Protein AF-A0A0C9U5J1-F1 (afdb_monomer_lite)

Sequence (66 aa):
THVRLGFSWSMTRQCYGPWWHRHRRAMHEKFHPGAVEVYMPIQRMHTKQLLLNLLRSPEVYREHLK

Radius of gyration: 18.73 Å; chains: 1; bounding box: 30×36×43 Å

InterPro domains:
  IPR036396 Cytochrome P450 superfamily [G3DSA:1.10.630.10] (2-64)
  IPR036396 Cytochrome P450 superfamily [SSF48264] (8-58)

Secondary structure (DSSP, 8-state):
-----SGGG-GGGPPSSHHHHHHHHHHHTTSSGGGHHHHHHHHHHHHHHHHHHHHH-GGGHHHHT-

Foldseek 3Di:
DDDDPPCPVPLVPDDDDPVNVVVVVVCCVCPPPVCCVVCVVVVVVLVVQLVVVCVVCVPPSVVSVD

Structure (mmCIF, N/CA/C/O backbone):
data_AF-A0A0C9U5J1-F1
#
_entry.id   AF-A0A0C9U5J1-F1
#
loop_
_atom_site.group_PDB
_atom_site.id
_atom_site.type_symbol
_atom_site.label_atom_id
_atom_site.label_alt_id
_atom_site.label_comp_id
_atom_site.label_asym_id
_atom_site.label_entity_id
_atom_site.label_seq_id
_atom_site.pdbx_PDB_ins_code
_atom_site.Cartn_x
_atom_site.Cartn_y
_atom_site.Cartn_z
_atom_site.occupancy
_atom_site.B_iso_or_equiv
_atom_site.auth_seq_id
_atom_site.auth_comp_id
_atom_site.auth_asym_id
_atom_site.auth_atom_id
_atom_site.pdbx_PDB_model_num
ATOM 1 N N . THR A 1 1 ? 12.491 22.391 -21.700 1.00 44.12 1 THR A N 1
ATOM 2 C CA . THR A 1 1 ? 12.907 21.559 -20.545 1.00 44.12 1 THR A CA 1
ATOM 3 C C . THR A 1 1 ? 12.051 21.951 -19.355 1.00 44.12 1 THR A C 1
ATOM 5 O O . THR A 1 1 ? 12.269 23.009 -18.786 1.00 44.12 1 THR A O 1
ATOM 8 N N . HIS A 1 2 ? 10.993 21.194 -19.044 1.00 57.34 2 HIS A N 1
ATOM 9 C CA . HIS A 1 2 ? 10.070 21.562 -17.961 1.00 57.34 2 HIS A CA 1
ATOM 10 C C . HIS A 1 2 ? 10.713 21.290 -16.598 1.00 57.34 2 HIS A C 1
ATOM 12 O O . HIS A 1 2 ? 10.933 20.137 -16.224 1.00 57.34 2 HIS A O 1
ATOM 18 N N . VAL A 1 3 ? 11.012 22.362 -15.865 1.00 57.81 3 VAL A N 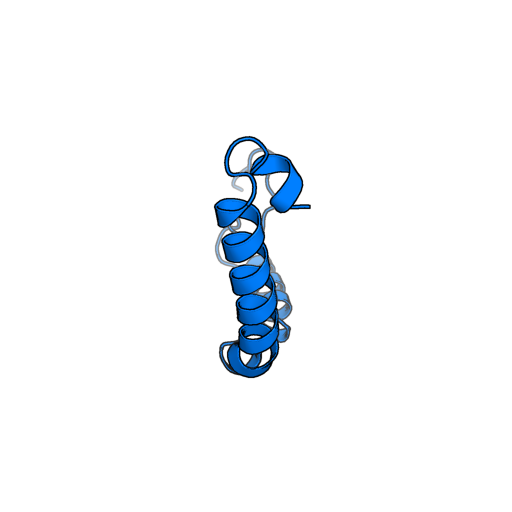1
ATOM 19 C CA . VAL A 1 3 ? 11.401 22.318 -14.454 1.00 57.81 3 VAL A CA 1
ATOM 20 C C . VAL A 1 3 ? 10.215 21.757 -13.666 1.00 57.81 3 VAL A C 1
ATOM 22 O O . VAL A 1 3 ? 9.211 22.431 -13.455 1.00 57.81 3 VAL A O 1
ATOM 25 N N . ARG A 1 4 ? 10.297 20.484 -13.270 1.00 61.56 4 ARG A N 1
ATOM 26 C CA . ARG A 1 4 ? 9.371 19.898 -12.293 1.00 61.56 4 ARG A CA 1
ATOM 27 C C . ARG A 1 4 ? 9.775 20.434 -10.923 1.00 61.56 4 ARG A C 1
ATOM 29 O O . ARG A 1 4 ? 10.923 20.250 -10.540 1.00 61.56 4 ARG A O 1
ATOM 36 N N . LEU A 1 5 ? 8.845 21.079 -10.219 1.00 66.19 5 LEU A N 1
ATOM 37 C CA . LEU A 1 5 ? 8.977 21.708 -8.891 1.00 66.19 5 LEU A CA 1
ATOM 38 C C . LEU A 1 5 ? 9.479 20.740 -7.787 1.00 66.19 5 LEU A C 1
ATOM 40 O O . LEU A 1 5 ? 8.728 20.383 -6.891 1.00 66.19 5 LEU A O 1
ATOM 44 N N . GLY A 1 6 ? 10.706 20.215 -7.870 1.00 68.31 6 GLY A N 1
ATOM 45 C CA . GLY A 1 6 ? 11.288 19.289 -6.881 1.00 68.31 6 GLY A CA 1
ATOM 46 C C . GLY A 1 6 ? 10.608 17.914 -6.772 1.00 68.31 6 GLY A C 1
ATOM 47 O O . GLY A 1 6 ? 11.011 17.078 -5.971 1.00 68.31 6 GLY A O 1
ATOM 48 N N . PHE A 1 7 ? 9.590 17.637 -7.588 1.00 71.56 7 PHE A N 1
ATOM 49 C CA . PHE A 1 7 ? 8.771 16.425 -7.502 1.00 71.56 7 PHE A CA 1
ATOM 50 C C . PHE A 1 7 ? 9.245 15.275 -8.384 1.00 71.56 7 PHE A C 1
ATOM 52 O O . PHE A 1 7 ? 8.465 14.382 -8.711 1.00 71.56 7 PHE A O 1
ATOM 59 N N . SER A 1 8 ? 10.522 15.280 -8.767 1.00 69.69 8 SER A N 1
ATOM 60 C CA . SER A 1 8 ? 11.115 14.174 -9.516 1.00 69.69 8 SER A CA 1
ATOM 61 C C . SER A 1 8 ? 10.935 12.850 -8.780 1.00 69.69 8 SER A C 1
ATOM 63 O O . SER A 1 8 ? 10.583 11.886 -9.425 1.00 69.69 8 SER A O 1
ATOM 65 N N . TRP A 1 9 ? 11.049 12.803 -7.452 1.00 76.25 9 TRP A N 1
ATOM 66 C CA . TRP A 1 9 ? 10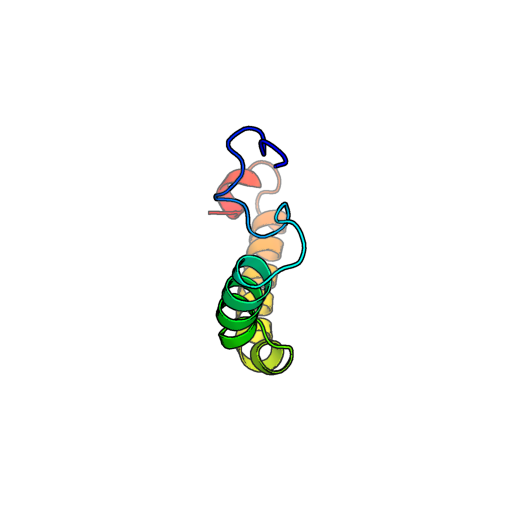.877 11.575 -6.658 1.00 76.25 9 TRP A CA 1
ATOM 67 C C . TRP A 1 9 ? 9.496 10.903 -6.789 1.00 76.25 9 TRP A C 1
ATOM 69 O O . TRP A 1 9 ? 9.341 9.725 -6.473 1.00 76.25 9 TRP A O 1
ATOM 79 N N . SER A 1 10 ? 8.468 11.642 -7.213 1.00 83.38 10 SER A N 1
ATOM 80 C CA . SER A 1 10 ? 7.089 11.163 -7.231 1.00 83.38 10 SER A CA 1
ATOM 81 C C . SER A 1 10 ? 6.772 10.504 -8.563 1.00 83.38 10 SER A C 1
ATOM 83 O O . SER A 1 10 ? 6.518 11.201 -9.545 1.00 83.38 10 SER A O 1
ATOM 85 N N . MET A 1 11 ? 6.698 9.166 -8.564 1.00 81.12 11 MET A N 1
ATOM 86 C CA . MET A 1 11 ? 6.351 8.388 -9.755 1.00 81.12 11 MET A CA 1
ATOM 87 C C . MET A 1 11 ? 5.134 8.963 -10.475 1.00 81.12 11 MET A C 1
ATOM 89 O O . MET A 1 11 ? 5.228 9.317 -11.645 1.00 81.12 11 MET A O 1
ATOM 93 N N . THR A 1 12 ? 4.016 9.113 -9.766 1.00 83.19 12 THR A N 1
ATOM 94 C CA . THR A 1 12 ? 2.714 9.528 -10.314 1.00 83.19 12 THR A CA 1
ATOM 95 C C . THR A 1 12 ? 2.710 10.895 -10.994 1.00 83.19 12 THR A C 1
ATOM 97 O O . THR A 1 12 ? 1.839 11.151 -11.817 1.00 83.19 12 THR A O 1
ATOM 100 N N . ARG A 1 13 ? 3.673 11.770 -10.687 1.00 82.69 13 ARG A N 1
ATOM 101 C CA . ARG A 1 13 ? 3.769 13.127 -11.255 1.00 82.69 13 ARG A CA 1
ATOM 102 C C . ARG A 1 13 ? 4.849 13.254 -12.323 1.00 82.69 13 ARG A C 1
ATOM 104 O O . ARG A 1 13 ? 5.223 14.358 -12.723 1.00 82.69 13 ARG A O 1
ATOM 111 N N . GLN A 1 14 ? 5.367 12.127 -12.794 1.00 81.44 14 GLN A N 1
ATOM 112 C CA . GLN A 1 14 ? 6.313 12.090 -13.895 1.00 81.44 14 GLN A CA 1
ATOM 113 C C . GLN A 1 14 ? 5.598 12.261 -15.228 1.00 81.44 14 GLN A C 1
ATOM 115 O O . GLN A 1 14 ? 4.567 11.648 -15.489 1.00 81.44 14 GLN A O 1
ATOM 120 N N . CYS A 1 15 ? 6.212 13.037 -16.117 1.00 84.00 15 CYS A N 1
ATOM 121 C CA . CYS A 1 15 ? 5.812 13.035 -17.517 1.00 84.00 15 CYS A CA 1
ATOM 122 C C . CYS A 1 15 ? 6.083 11.654 -18.121 1.00 84.00 15 CYS A C 1
ATOM 124 O O . CYS A 1 15 ? 7.050 10.978 -17.747 1.00 84.00 15 CYS A O 1
ATOM 126 N N . TYR A 1 16 ? 5.262 11.281 -19.095 1.00 85.62 16 TYR A N 1
ATOM 127 C CA . TYR A 1 16 ? 5.475 10.071 -19.871 1.00 85.62 16 TYR A CA 1
ATOM 128 C C . TYR A 1 16 ? 6.854 10.100 -20.548 1.00 85.62 16 TYR A C 1
ATOM 130 O O . TYR A 1 16 ? 7.293 11.139 -21.041 1.00 85.62 16 TYR A O 1
ATOM 138 N N . GLY A 1 17 ? 7.566 8.975 -20.526 1.00 88.06 17 GLY A N 1
ATOM 139 C CA . GLY A 1 17 ? 8.926 8.870 -21.049 1.00 88.06 17 GLY A CA 1
ATOM 140 C C . GLY A 1 17 ? 9.713 7.718 -20.420 1.00 88.06 17 GLY A C 1
ATOM 141 O O . GLY A 1 17 ? 9.192 7.012 -19.551 1.00 88.06 17 GLY A O 1
ATOM 142 N N . PRO A 1 18 ? 10.985 7.519 -20.812 1.00 90.06 18 PRO A N 1
ATOM 143 C CA . PRO A 1 18 ? 11.785 6.359 -20.401 1.00 90.06 18 PRO A CA 1
ATOM 144 C C . PRO A 1 18 ? 11.848 6.159 -18.882 1.00 90.06 18 PRO A C 1
ATOM 146 O O . PRO A 1 18 ? 11.760 5.039 -18.379 1.00 90.06 18 PRO A O 1
ATOM 149 N N . TRP A 1 19 ? 11.933 7.262 -18.138 1.00 86.12 19 TRP A N 1
ATOM 150 C CA . TRP A 1 19 ? 11.980 7.235 -16.681 1.00 86.12 19 TRP A CA 1
ATOM 151 C C . TRP A 1 19 ? 10.644 6.808 -16.048 1.00 86.12 19 TRP A C 1
ATOM 153 O O . TRP A 1 19 ? 10.636 6.024 -15.100 1.00 86.12 19 TRP A O 1
ATOM 163 N N . TRP A 1 20 ? 9.508 7.233 -16.613 1.00 88.50 20 TRP A N 1
ATOM 164 C CA . TRP A 1 20 ? 8.179 6.754 -16.218 1.00 88.50 20 TRP A CA 1
ATOM 165 C C . TRP A 1 20 ? 7.992 5.269 -16.521 1.00 88.50 20 TRP A C 1
ATOM 167 O O . TRP A 1 20 ? 7.552 4.524 -15.647 1.00 88.50 20 TRP A O 1
ATOM 177 N N . HIS A 1 21 ? 8.403 4.805 -17.703 1.00 91.81 21 HIS A N 1
ATOM 178 C CA . HIS A 1 21 ? 8.316 3.387 -18.057 1.00 91.81 21 HIS A CA 1
ATOM 179 C C . HIS A 1 21 ? 9.100 2.492 -17.096 1.00 91.81 21 HIS A C 1
ATOM 181 O O . HIS A 1 21 ? 8.594 1.442 -16.697 1.00 91.81 21 HIS A O 1
ATOM 187 N N . ARG A 1 22 ? 10.304 2.920 -16.693 1.0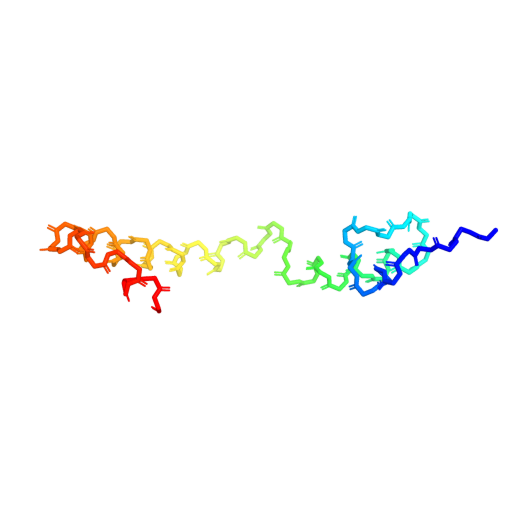0 91.50 22 ARG A N 1
ATOM 188 C CA . ARG A 1 22 ? 11.127 2.204 -15.711 1.00 91.50 22 ARG A CA 1
ATOM 189 C C . ARG A 1 22 ? 10.408 2.070 -14.365 1.00 91.50 22 ARG A C 1
ATOM 191 O O . ARG A 1 22 ? 10.279 0.956 -13.868 1.00 91.50 22 ARG A O 1
ATOM 198 N N . HIS A 1 23 ? 9.896 3.170 -13.812 1.00 90.50 23 HIS A N 1
ATOM 199 C CA . HIS A 1 23 ? 9.170 3.140 -12.536 1.00 90.50 23 HIS A CA 1
ATOM 200 C C . HIS A 1 23 ? 7.884 2.318 -12.620 1.00 90.50 23 HIS A C 1
ATOM 202 O O . HIS A 1 23 ? 7.595 1.530 -11.723 1.00 90.50 23 HIS A O 1
ATOM 208 N N . ARG A 1 24 ? 7.143 2.433 -13.730 1.00 91.19 24 ARG A N 1
ATOM 209 C CA . ARG A 1 24 ? 5.935 1.635 -13.959 1.00 91.19 24 ARG A CA 1
ATOM 210 C C . ARG A 1 24 ? 6.235 0.144 -13.976 1.00 91.19 24 ARG A C 1
ATOM 212 O O . ARG A 1 24 ? 5.474 -0.613 -13.387 1.00 91.19 24 ARG A O 1
ATOM 219 N N . ARG A 1 25 ? 7.322 -0.276 -14.631 1.00 94.31 25 ARG A N 1
ATOM 220 C CA . ARG A 1 25 ? 7.744 -1.683 -14.649 1.00 94.31 25 ARG A CA 1
ATOM 221 C C . ARG A 1 25 ? 8.048 -2.179 -13.236 1.00 94.31 25 ARG A C 1
ATOM 223 O O . ARG A 1 25 ? 7.447 -3.161 -12.826 1.00 94.31 25 ARG A O 1
ATOM 230 N N . ALA A 1 26 ? 8.873 -1.449 -12.487 1.00 93.00 26 ALA A N 1
ATOM 231 C CA . ALA A 1 26 ? 9.239 -1.819 -11.120 1.00 93.00 26 ALA A CA 1
ATOM 232 C C . ALA A 1 26 ? 8.019 -1.906 -10.182 1.00 93.00 26 ALA A C 1
ATOM 234 O O . ALA A 1 26 ? 7.892 -2.853 -9.414 1.00 93.00 26 ALA A O 1
ATOM 235 N N . MET A 1 27 ? 7.072 -0.963 -10.274 1.00 92.62 27 MET A N 1
ATOM 236 C CA . MET A 1 27 ? 5.815 -1.057 -9.520 1.00 92.62 27 MET A CA 1
ATOM 237 C C . MET A 1 27 ? 4.986 -2.268 -9.947 1.00 92.62 27 MET A C 1
ATOM 239 O O . MET A 1 27 ? 4.459 -2.994 -9.109 1.00 92.62 27 MET A O 1
ATOM 243 N N . HIS A 1 28 ? 4.866 -2.502 -11.253 1.00 94.25 28 HIS A N 1
ATOM 244 C CA . HIS A 1 28 ? 4.060 -3.596 -11.774 1.00 94.25 28 HIS A CA 1
ATOM 245 C C . HIS A 1 28 ? 4.610 -4.975 -11.383 1.00 94.25 28 HIS A C 1
ATOM 247 O O . HIS A 1 28 ? 3.820 -5.885 -11.176 1.00 94.25 28 HIS A O 1
ATOM 253 N N . GLU A 1 29 ? 5.923 -5.129 -11.192 1.00 94.88 29 GLU A N 1
ATOM 254 C CA . GLU A 1 29 ? 6.533 -6.376 -10.697 1.00 94.88 29 GLU A CA 1
ATOM 255 C C . GLU A 1 29 ? 5.992 -6.825 -9.330 1.00 94.88 29 GLU A C 1
ATOM 257 O O . GLU A 1 29 ? 6.020 -8.015 -9.029 1.00 94.88 29 GLU A O 1
ATOM 262 N N . LYS A 1 30 ? 5.498 -5.901 -8.497 1.00 92.56 30 LYS A N 1
ATOM 263 C CA . LYS A 1 30 ? 4.947 -6.210 -7.163 1.00 92.56 30 LYS A CA 1
ATOM 264 C C . LYS A 1 30 ? 3.442 -5.993 -7.061 1.00 92.56 30 LYS A C 1
ATOM 266 O O . LYS A 1 30 ? 2.771 -6.695 -6.314 1.00 92.56 30 LYS A O 1
ATOM 271 N N . PHE A 1 31 ? 2.911 -5.047 -7.828 1.00 92.50 31 PHE A N 1
ATOM 272 C CA . PHE A 1 31 ? 1.512 -4.626 -7.790 1.00 92.50 31 PHE A CA 1
ATOM 273 C C . PHE A 1 31 ? 0.796 -4.927 -9.117 1.00 92.50 31 PHE A C 1
ATOM 275 O O . PHE A 1 31 ? 0.049 -4.101 -9.645 1.00 92.50 31 PHE A O 1
ATOM 282 N N . HIS A 1 32 ? 1.051 -6.098 -9.702 1.00 93.75 32 HIS A N 1
ATOM 283 C CA . HIS A 1 32 ? 0.269 -6.603 -10.832 1.00 93.75 32 HIS A CA 1
ATOM 284 C C . HIS A 1 32 ? -1.062 -7.207 -10.346 1.00 93.75 32 HIS A C 1
ATOM 286 O O . HIS A 1 32 ? -1.152 -7.641 -9.198 1.00 93.75 32 HIS A O 1
ATOM 292 N N . PRO A 1 33 ? -2.096 -7.304 -11.205 1.00 94.19 33 PRO A N 1
ATOM 293 C CA . PRO A 1 33 ? -3.395 -7.864 -10.818 1.00 94.19 33 PRO A CA 1
ATOM 294 C C . PRO A 1 33 ? -3.323 -9.266 -10.197 1.00 94.19 33 PRO A C 1
ATOM 296 O O . PRO A 1 33 ? -4.048 -9.551 -9.255 1.00 94.19 33 PRO A O 1
ATOM 299 N N . GLY A 1 34 ? -2.405 -10.123 -10.656 1.00 94.88 34 GLY A N 1
ATOM 300 C CA . GLY A 1 34 ? -2.201 -11.454 -10.062 1.00 94.88 34 GLY A CA 1
ATOM 301 C C . GLY A 1 34 ? -1.725 -11.439 -8.600 1.00 94.88 34 GLY A C 1
ATOM 302 O O . GLY A 1 34 ? -1.966 -12.392 -7.872 1.00 94.88 34 GLY A O 1
ATOM 303 N N . ALA A 1 35 ? -1.109 -10.352 -8.124 1.00 95.38 35 ALA A N 1
ATOM 304 C CA . ALA A 1 35 ? -0.700 -10.233 -6.723 1.00 95.38 35 ALA A CA 1
ATOM 305 C C . ALA A 1 35 ? -1.901 -10.079 -5.767 1.00 95.38 35 ALA A C 1
ATOM 307 O O . ALA A 1 35 ? -1.762 -10.265 -4.557 1.00 95.38 35 ALA A O 1
ATOM 308 N N . VAL A 1 36 ? -3.092 -9.766 -6.295 1.00 95.50 36 VAL A N 1
ATOM 309 C CA . VAL A 1 36 ? -4.326 -9.618 -5.510 1.00 95.50 36 VAL A CA 1
ATOM 310 C C . VAL A 1 36 ? -4.651 -10.897 -4.744 1.00 95.50 36 VAL A C 1
ATOM 312 O O . VAL A 1 36 ? -5.049 -10.809 -3.587 1.00 95.50 36 VAL A O 1
ATOM 315 N N . GLU A 1 37 ? -4.433 -12.073 -5.334 1.00 95.81 37 GLU A N 1
ATOM 316 C CA . GLU A 1 37 ? -4.707 -13.359 -4.678 1.00 95.81 37 GLU A CA 1
ATOM 317 C C . GLU A 1 37 ? -3.859 -13.563 -3.416 1.00 95.81 37 GLU A C 1
ATOM 319 O O . GLU A 1 37 ? -4.337 -14.122 -2.431 1.00 95.81 37 GLU A O 1
ATOM 324 N N . VAL A 1 38 ? -2.632 -13.036 -3.410 1.00 95.75 38 VAL A N 1
ATOM 325 C CA . VAL A 1 38 ? -1.713 -13.108 -2.267 1.00 95.75 38 VAL A CA 1
ATOM 326 C C . VAL A 1 38 ? -2.081 -12.083 -1.192 1.00 95.75 38 VAL A C 1
ATOM 328 O O . VAL A 1 38 ? -2.073 -12.395 -0.002 1.00 95.75 38 VAL A O 1
ATOM 331 N N . TYR A 1 39 ? -2.427 -10.854 -1.587 1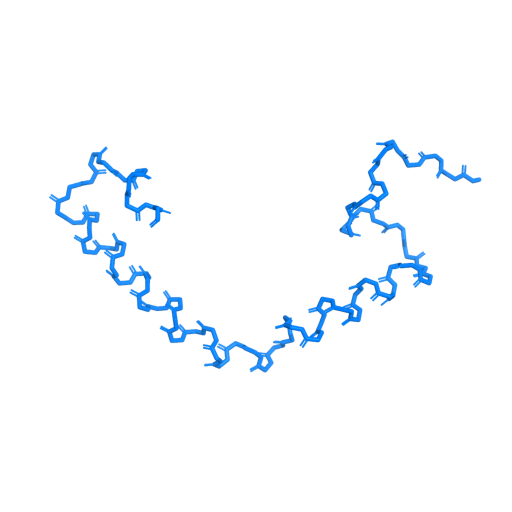.00 96.06 39 TYR A N 1
ATOM 332 C CA . TYR A 1 39 ? -2.684 -9.769 -0.634 1.00 96.06 39 TYR A CA 1
ATOM 333 C C . TYR A 1 39 ? -4.108 -9.759 -0.064 1.00 96.06 39 TYR A C 1
ATOM 335 O O . TYR A 1 39 ? -4.297 -9.337 1.077 1.00 96.06 39 TYR A O 1
ATOM 343 N N . MET A 1 40 ? -5.113 -10.234 -0.805 1.00 96.56 40 MET A N 1
ATOM 344 C CA . MET A 1 40 ? -6.518 -10.219 -0.372 1.00 96.56 40 MET A CA 1
ATOM 345 C C . MET A 1 40 ? -6.762 -10.947 0.957 1.00 96.56 40 MET A C 1
ATOM 347 O O . MET A 1 40 ? -7.449 -10.381 1.812 1.00 96.56 40 MET A O 1
ATOM 351 N N . PRO A 1 41 ? -6.227 -12.161 1.197 1.00 97.44 41 PRO A N 1
ATOM 352 C CA . PRO A 1 41 ? -6.391 -12.835 2.484 1.00 97.44 41 PRO A CA 1
ATOM 353 C C . PRO A 1 41 ? -5.813 -12.026 3.653 1.00 97.44 41 PRO A C 1
ATOM 355 O O . PRO A 1 41 ? -6.464 -11.900 4.691 1.00 97.44 41 PRO A O 1
ATOM 358 N N . ILE A 1 42 ? -4.638 -11.419 3.457 1.00 96.50 42 ILE A N 1
ATOM 359 C CA . ILE A 1 42 ? -3.957 -10.588 4.460 1.00 96.50 42 ILE A CA 1
ATOM 360 C C . ILE A 1 42 ? -4.794 -9.340 4.759 1.00 96.50 42 ILE A C 1
ATOM 362 O O . ILE A 1 42 ? -5.110 -9.062 5.914 1.00 96.50 42 ILE A O 1
ATOM 366 N N . GLN A 1 43 ? -5.230 -8.625 3.719 1.00 96.25 43 GLN A N 1
ATOM 367 C CA . GLN A 1 43 ? -6.089 -7.449 3.863 1.00 96.25 43 GLN A CA 1
ATOM 368 C C . GLN A 1 43 ? -7.380 -7.795 4.608 1.00 96.25 43 GLN A C 1
ATOM 370 O O . GLN A 1 43 ? -7.723 -7.121 5.573 1.00 96.25 43 GLN A O 1
ATOM 375 N N . ARG A 1 44 ? -8.054 -8.892 4.239 1.00 97.81 44 ARG A N 1
ATOM 376 C CA . ARG A 1 44 ? -9.286 -9.348 4.903 1.00 97.81 44 ARG A CA 1
ATOM 377 C C . ARG A 1 44 ? -9.080 -9.660 6.381 1.00 97.81 44 ARG A C 1
ATOM 379 O O . ARG A 1 44 ? -9.956 -9.340 7.182 1.00 97.81 44 ARG A O 1
ATOM 386 N N . MET A 1 45 ? -7.962 -10.286 6.747 1.00 97.56 45 MET A N 1
ATOM 387 C CA . MET A 1 45 ? -7.621 -10.554 8.146 1.00 97.56 45 MET A CA 1
ATOM 388 C C . MET A 1 45 ? -7.527 -9.245 8.941 1.00 97.56 45 MET A C 1
ATOM 390 O O . MET A 1 45 ? -8.221 -9.091 9.946 1.00 97.56 45 MET A O 1
ATOM 394 N N . HIS A 1 46 ? -6.747 -8.277 8.453 1.00 95.81 46 HIS A N 1
ATOM 395 C CA . HIS A 1 46 ? -6.597 -6.980 9.117 1.00 95.81 46 HIS A CA 1
ATOM 396 C C . HIS A 1 46 ? -7.900 -6.175 9.139 1.00 95.81 46 HIS A C 1
ATOM 398 O O . HIS A 1 46 ? -8.222 -5.569 10.157 1.00 95.81 46 HIS A O 1
ATOM 404 N N . THR A 1 47 ? -8.700 -6.219 8.070 1.00 96.50 47 THR A N 1
ATOM 405 C CA . THR A 1 47 ? -10.024 -5.583 8.043 1.00 96.50 47 THR A CA 1
ATOM 406 C C . THR A 1 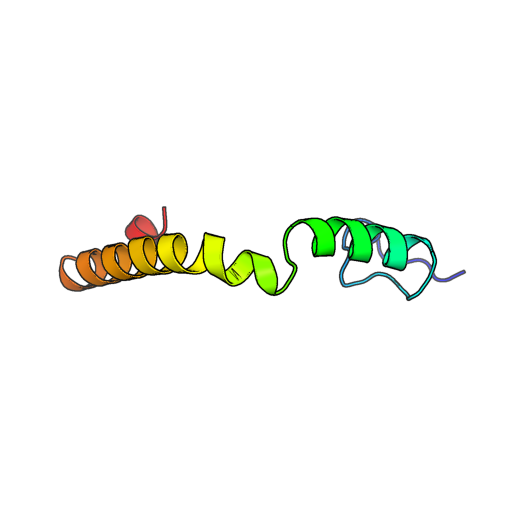47 ? -10.935 -6.155 9.124 1.00 96.50 47 THR A C 1
ATOM 408 O O . THR A 1 47 ? -11.549 -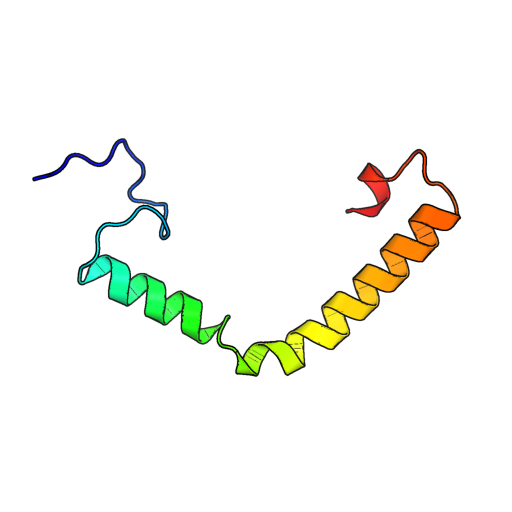5.391 9.863 1.00 96.50 47 THR A O 1
ATOM 411 N N . LYS A 1 48 ? -11.009 -7.485 9.267 1.00 97.19 48 LYS A N 1
ATOM 412 C CA . LYS A 1 48 ? -11.818 -8.115 10.322 1.00 97.19 48 LYS A CA 1
ATOM 413 C C . LYS A 1 48 ? -11.351 -7.693 11.714 1.00 97.19 48 LYS A C 1
ATOM 415 O O . LYS A 1 48 ? -12.186 -7.351 12.545 1.00 97.19 48 LYS A O 1
ATOM 420 N N . GLN A 1 49 ? -10.039 -7.668 11.950 1.00 96.00 49 GLN A N 1
ATOM 421 C CA . GLN A 1 49 ? -9.484 -7.237 13.233 1.00 96.00 49 GLN A CA 1
ATOM 422 C C . GLN A 1 49 ? -9.829 -5.776 13.543 1.00 96.00 49 GLN A C 1
ATOM 424 O O . GLN A 1 49 ? -10.270 -5.469 14.649 1.00 96.00 49 GLN A O 1
ATOM 429 N N . LEU A 1 50 ? -9.683 -4.887 12.559 1.00 95.81 50 LEU A N 1
ATOM 430 C CA . LEU A 1 50 ? -10.022 -3.476 12.704 1.00 95.81 50 LEU A CA 1
ATOM 431 C C . LEU A 1 50 ? -11.503 -3.289 13.056 1.00 95.81 50 LEU A C 1
ATOM 433 O O . LEU A 1 50 ? -11.820 -2.516 13.955 1.00 95.81 50 LEU A O 1
ATOM 437 N N . LEU A 1 51 ? -12.402 -4.025 12.396 1.00 96.25 51 LEU A N 1
ATOM 438 C CA . LEU A 1 51 ? -13.841 -3.974 12.672 1.00 96.25 51 LEU A CA 1
ATOM 439 C C . LEU A 1 51 ? -14.189 -4.475 14.082 1.00 96.25 51 LEU A C 1
ATOM 441 O O . LEU A 1 51 ? -15.013 -3.863 14.756 1.00 96.25 51 LEU A O 1
ATOM 445 N N . LEU A 1 52 ? -13.548 -5.549 14.553 1.00 96.56 52 LEU A N 1
ATOM 446 C CA . LEU A 1 52 ? -13.738 -6.046 15.922 1.00 96.56 52 LEU A CA 1
ATOM 447 C C . LEU A 1 52 ? -13.250 -5.041 16.971 1.00 96.56 52 LEU A C 1
ATOM 449 O O . LEU A 1 52 ? -13.909 -4.845 17.991 1.00 96.56 52 LEU A O 1
ATOM 453 N N . ASN A 1 53 ? -12.117 -4.389 16.714 1.00 95.06 53 ASN A N 1
ATOM 454 C CA . ASN A 1 53 ? -11.584 -3.357 17.597 1.00 95.06 53 ASN A CA 1
ATOM 455 C C . ASN A 1 53 ? -12.505 -2.128 17.623 1.00 95.06 53 ASN A C 1
ATOM 457 O O . ASN A 1 53 ? -12.835 -1.623 18.691 1.00 95.06 53 ASN A O 1
ATOM 461 N N . LEU A 1 54 ? -12.988 -1.694 16.456 1.00 95.56 54 LEU A N 1
ATOM 462 C CA . LEU A 1 54 ? -13.978 -0.623 16.324 1.00 95.56 54 LEU A CA 1
ATOM 463 C C . LEU A 1 54 ? -15.271 -0.916 17.087 1.00 95.56 54 LEU A C 1
ATOM 465 O O . LEU A 1 54 ? -15.813 -0.016 17.713 1.00 95.56 54 LEU A O 1
ATOM 469 N N . LEU A 1 55 ? -15.753 -2.160 17.054 1.00 96.06 55 LEU A N 1
ATOM 470 C CA . LEU A 1 55 ? -16.940 -2.567 17.807 1.00 96.06 55 LEU A CA 1
ATOM 471 C C . LEU A 1 55 ? -16.714 -2.506 19.325 1.00 96.06 55 LEU A C 1
ATOM 473 O O . LEU A 1 55 ? -17.649 -2.243 20.074 1.00 96.06 55 LEU A O 1
ATOM 477 N N . ARG A 1 56 ? -15.485 -2.772 19.778 1.00 95.38 56 ARG A N 1
ATOM 478 C CA . ARG A 1 56 ? -15.125 -2.794 21.199 1.00 95.38 56 ARG A CA 1
ATOM 479 C C . ARG A 1 56 ? -14.935 -1.395 21.781 1.00 95.38 56 ARG A C 1
ATOM 481 O O . ARG A 1 56 ? -15.369 -1.163 22.903 1.00 95.38 56 ARG A O 1
ATOM 488 N N . SER A 1 57 ? -14.251 -0.517 21.056 1.00 95.69 57 SER A N 1
ATOM 489 C CA . SER A 1 57 ? -13.834 0.798 21.557 1.00 95.69 57 SER A CA 1
ATOM 490 C C . SER A 1 57 ? -13.699 1.804 20.405 1.00 95.69 57 SER A C 1
ATOM 492 O O . SER A 1 57 ? -12.588 2.130 19.968 1.00 95.69 57 SER A O 1
ATOM 494 N N . PRO A 1 58 ? -14.823 2.264 19.827 1.00 92.19 58 PRO A N 1
ATOM 495 C CA . PRO A 1 58 ? -14.815 3.123 18.641 1.00 92.19 58 PRO A CA 1
ATOM 496 C C . PRO A 1 58 ? -14.076 4.456 18.851 1.00 92.19 58 PRO A C 1
ATOM 498 O O . PRO A 1 58 ? -13.487 4.993 17.912 1.00 92.19 58 PRO A O 1
ATOM 501 N N . GLU A 1 59 ? -14.052 4.973 20.078 1.00 95.38 59 GLU A N 1
ATOM 502 C CA . GLU A 1 59 ? -13.393 6.218 20.480 1.00 95.38 59 GLU A CA 1
ATOM 503 C C . GLU A 1 59 ? -11.868 6.223 20.270 1.00 95.38 59 GLU A C 1
ATOM 505 O O . GLU A 1 59 ? -11.289 7.281 20.023 1.00 95.38 59 GLU A O 1
ATOM 510 N N . VAL A 1 60 ? -11.216 5.054 20.278 1.00 91.75 60 VAL A N 1
ATOM 511 C CA . VAL A 1 60 ? -9.757 4.910 20.085 1.00 91.75 60 VAL A CA 1
ATOM 512 C C . VAL A 1 60 ? -9.385 4.408 18.684 1.00 91.75 60 VAL A C 1
ATOM 514 O O . VAL A 1 60 ? -8.330 3.816 18.474 1.00 91.75 60 VAL A O 1
ATOM 517 N N . TYR A 1 61 ? -10.211 4.697 17.672 1.00 89.81 61 TYR A N 1
ATOM 518 C CA . TYR A 1 61 ? -9.996 4.266 16.281 1.00 89.81 61 TYR A CA 1
ATOM 519 C C . TYR A 1 61 ? -8.564 4.463 15.752 1.00 89.81 61 TYR A C 1
ATOM 521 O O . TYR A 1 61 ? -8.014 3.568 15.111 1.00 89.81 61 TYR A O 1
ATOM 529 N N . ARG A 1 62 ? -7.932 5.614 16.024 1.00 91.12 62 ARG A N 1
ATOM 530 C CA . ARG A 1 62 ? -6.558 5.892 15.561 1.00 91.12 62 ARG A CA 1
ATOM 531 C C . ARG A 1 62 ? -5.535 4.901 16.109 1.00 91.12 62 ARG A C 1
ATOM 533 O O . ARG A 1 62 ? -4.535 4.642 15.450 1.00 91.12 62 ARG A O 1
ATOM 540 N N . GLU A 1 63 ? -5.766 4.361 17.299 1.00 92.19 63 GLU A N 1
ATOM 541 C CA . GLU A 1 63 ? -4.886 3.368 17.912 1.00 92.19 63 GLU A CA 1
ATOM 542 C C . GLU A 1 63 ? -5.057 1.992 17.268 1.00 92.19 63 GLU A C 1
ATOM 544 O O . GLU A 1 63 ? -4.093 1.238 17.189 1.00 92.19 63 GLU A O 1
ATOM 549 N N . HIS A 1 64 ? -6.242 1.703 16.726 1.00 88.81 64 HIS A N 1
ATOM 550 C CA . HIS A 1 64 ? -6.533 0.463 16.007 1.00 88.81 64 HIS A CA 1
ATOM 551 C C . HIS A 1 64 ? -5.930 0.396 14.597 1.00 88.81 64 HIS A C 1
ATOM 553 O O . HIS A 1 64 ? -5.925 -0.679 14.003 1.00 88.81 64 HIS A O 1
ATOM 559 N N . LEU A 1 65 ? -5.459 1.523 14.050 1.00 87.31 65 LEU A N 1
ATOM 560 C CA . LEU A 1 65 ? -4.815 1.602 12.731 1.00 87.31 65 LEU A CA 1
ATOM 561 C C . LEU A 1 65 ? -3.305 1.305 12.756 1.00 87.31 65 LEU A C 1
ATOM 563 O O . LEU A 1 65 ? -2.667 1.384 11.705 1.00 87.31 65 LEU A O 1
ATOM 567 N N . LYS A 1 66 ? -2.736 1.045 13.937 1.00 73.19 66 LYS A N 1
ATOM 568 C CA . LYS A 1 66 ? -1.309 0.757 14.120 1.00 73.19 66 LYS A CA 1
ATOM 569 C C . LYS A 1 66 ? -0.940 -0.663 13.701 1.00 73.19 66 LYS A C 1
ATOM 571 O O . LYS A 1 66 ? -1.778 -1.575 13.880 1.00 73.19 66 LYS A O 1
#

pLDDT: mean 88.23, std 11.38, range [44.12, 97.81]

Organism: Sphaerobolus stellatus (strain SS14) (NCBI:txid990650)